Protein AF-A0A955FI62-F1 (afdb_monomer_lite)

Foldseek 3Di:
DVVVVVVVLQVLLVCLQVVLVVLLCVLLVVLLVQLVVCLVVLNPSDDQPLSNVLSVVSNVLSNCLNVVSVCQQQVVCCVVLCVLQVVLVVQLVVLVVLLVVLCCCLPVNDPDDPSSVSSVSNSVSSVSNVVSVVSSVVSNVVCCVVVVRGTDSPCVVVSVVVSVVSVVVSVVSVVVSVVVVVD

Structure (mmCIF, N/CA/C/O backbone):
data_AF-A0A955FI62-F1
#
_entry.id   AF-A0A955FI62-F1
#
loop_
_atom_site.group_PDB
_atom_site.id
_atom_site.type_symbol
_atom_site.label_atom_id
_atom_site.label_alt_id
_atom_site.label_comp_id
_atom_site.label_asym_id
_atom_site.label_entity_id
_atom_site.label_seq_id
_atom_site.pdbx_PDB_ins_code
_atom_site.Cartn_x
_atom_site.Cartn_y
_atom_site.Cartn_z
_atom_site.occupancy
_atom_site.B_iso_or_equiv
_atom_site.auth_seq_id
_atom_site.auth_comp_id
_atom_site.auth_asym_id
_atom_site.auth_atom_id
_atom_site.pdbx_PDB_model_num
ATOM 1 N N . MET A 1 1 ? -17.993 -12.568 31.303 1.00 49.47 1 MET A N 1
ATOM 2 C CA . MET A 1 1 ? -18.076 -13.446 30.111 1.00 49.47 1 MET A CA 1
ATOM 3 C C . MET A 1 1 ? -18.486 -12.711 28.826 1.00 49.47 1 MET A C 1
ATOM 5 O O . MET A 1 1 ? -18.073 -13.156 27.770 1.00 49.47 1 MET A O 1
ATOM 9 N N . ALA A 1 2 ? -19.207 -11.578 28.867 1.00 54.00 2 ALA A N 1
ATOM 10 C CA . ALA A 1 2 ? -19.513 -10.790 27.656 1.00 54.00 2 ALA A CA 1
ATOM 11 C C . ALA A 1 2 ? -18.313 -9.983 27.102 1.00 54.00 2 ALA A C 1
ATOM 13 O O . ALA A 1 2 ? -18.147 -9.873 25.892 1.00 54.00 2 ALA A O 1
ATOM 14 N N . GLN A 1 3 ? -17.435 -9.474 27.976 1.00 52.53 3 GLN A N 1
ATOM 15 C CA . GLN A 1 3 ? -16.258 -8.690 27.570 1.00 52.53 3 GLN A CA 1
ATOM 16 C C . GLN A 1 3 ? -15.265 -9.484 26.708 1.00 52.53 3 GLN A C 1
ATOM 18 O O . GLN A 1 3 ? -14.762 -8.956 25.725 1.00 52.53 3 GLN A O 1
ATOM 23 N N . THR A 1 4 ? -15.022 -10.762 27.015 1.00 56.66 4 THR A N 1
ATOM 24 C CA . THR A 1 4 ? -14.096 -11.611 26.245 1.00 56.66 4 THR A CA 1
ATOM 25 C C . THR A 1 4 ? -14.557 -11.808 24.801 1.00 56.66 4 THR A C 1
ATOM 27 O O . THR A 1 4 ? -13.736 -11.740 23.894 1.00 56.66 4 THR A O 1
ATOM 30 N N . GLY A 1 5 ? -15.866 -11.960 24.563 1.00 62.88 5 GLY A N 1
ATOM 31 C CA . GLY A 1 5 ? -16.425 -12.076 23.211 1.00 62.88 5 GLY A CA 1
ATOM 32 C C . GLY A 1 5 ? -16.196 -10.825 22.360 1.00 62.88 5 GLY A C 1
ATOM 33 O O . GLY A 1 5 ? -15.774 -10.938 21.213 1.00 62.88 5 GLY A O 1
ATOM 34 N N . ALA A 1 6 ? -16.382 -9.634 22.937 1.00 63.94 6 ALA A N 1
ATOM 35 C CA . ALA A 1 6 ? -16.165 -8.368 22.236 1.00 63.94 6 ALA A CA 1
ATOM 36 C C . ALA A 1 6 ? -14.694 -8.167 21.817 1.00 63.94 6 ALA A C 1
ATOM 38 O O . ALA A 1 6 ? -14.427 -7.740 20.694 1.00 63.94 6 ALA A O 1
ATOM 39 N N . TYR A 1 7 ? -13.730 -8.546 22.668 1.00 74.38 7 TYR A N 1
ATOM 40 C CA . TYR A 1 7 ? -12.304 -8.465 22.323 1.00 74.38 7 TYR A CA 1
ATOM 41 C C . TYR A 1 7 ? -11.918 -9.395 21.165 1.00 74.38 7 TYR A C 1
ATOM 43 O O . TYR A 1 7 ? -11.114 -9.008 20.318 1.00 74.38 7 TYR A O 1
ATOM 51 N N . HIS A 1 8 ? -12.506 -10.594 21.084 1.00 81.94 8 HIS A N 1
ATOM 52 C CA . HIS A 1 8 ? -12.245 -11.521 19.977 1.00 81.94 8 HIS A CA 1
ATOM 53 C C . HIS A 1 8 ? -12.764 -10.992 18.635 1.00 81.94 8 HIS A C 1
ATOM 55 O O . HIS A 1 8 ? -12.072 -11.104 17.626 1.00 81.94 8 HIS A O 1
ATOM 61 N N . VAL A 1 9 ? -13.952 -10.383 18.627 1.00 90.38 9 VAL A N 1
ATOM 62 C CA . VAL A 1 9 ? -14.581 -9.820 17.420 1.00 90.38 9 VAL A CA 1
ATOM 63 C C . VAL A 1 9 ? -13.762 -8.642 16.881 1.00 90.38 9 VAL A C 1
ATOM 65 O O . VAL A 1 9 ? -13.434 -8.600 15.695 1.00 90.38 9 VAL A O 1
ATOM 68 N N . VAL A 1 10 ? -13.352 -7.724 17.760 1.00 90.75 10 VAL A N 1
ATOM 69 C CA . VAL A 1 10 ? -12.500 -6.582 17.392 1.00 90.75 10 VAL A CA 1
ATOM 70 C C . VAL A 1 10 ? -11.109 -7.046 16.942 1.00 90.75 10 VAL A C 1
ATOM 72 O O . VAL A 1 10 ? -10.587 -6.562 15.939 1.00 90.75 10 VAL A O 1
ATOM 75 N N . GLY A 1 11 ? -10.513 -8.024 17.632 1.00 92.25 11 GLY A N 1
ATOM 76 C CA . GLY A 1 11 ? -9.230 -8.610 17.233 1.00 92.25 11 GLY A CA 1
ATOM 77 C C . GLY A 1 11 ? -9.278 -9.280 15.855 1.00 92.25 11 GLY A C 1
ATOM 78 O O . GLY A 1 11 ? -8.339 -9.146 15.065 1.00 92.25 11 GLY A O 1
ATOM 79 N N . TRP A 1 12 ? -10.388 -9.952 15.528 1.00 94.50 12 TRP A N 1
ATOM 80 C CA . TRP A 1 12 ? -10.591 -10.536 14.202 1.00 94.50 12 TRP A CA 1
ATOM 81 C C . TRP A 1 12 ? -10.679 -9.463 13.119 1.00 94.50 12 TRP A C 1
ATOM 83 O O . TRP A 1 12 ? -9.987 -9.564 12.109 1.00 94.50 12 TRP A O 1
ATOM 93 N N . LEU A 1 13 ? -11.436 -8.390 13.356 1.00 94.56 13 LEU A N 1
ATOM 94 C CA . LEU A 1 13 ? -11.503 -7.260 12.431 1.00 94.56 13 LEU A CA 1
ATOM 95 C C . LEU A 1 13 ? -10.118 -6.654 12.161 1.00 94.56 13 LEU A C 1
ATOM 97 O O . LEU A 1 13 ? -9.746 -6.459 11.005 1.00 94.56 13 LEU A O 1
ATOM 101 N N . TYR A 1 14 ? -9.321 -6.419 13.208 1.00 93.88 14 TYR A N 1
ATOM 102 C CA . TYR A 1 14 ? -7.951 -5.936 13.032 1.00 93.88 14 TYR A CA 1
ATOM 103 C C . TYR A 1 14 ? -7.087 -6.913 12.243 1.00 93.88 14 TYR A C 1
ATOM 105 O O . TYR A 1 14 ? -6.296 -6.479 11.413 1.00 93.88 14 TYR A O 1
ATOM 113 N N . THR A 1 15 ? -7.259 -8.220 12.435 1.00 94.12 15 THR A N 1
ATOM 114 C CA . THR A 1 15 ? -6.553 -9.231 11.635 1.00 94.12 15 THR A CA 1
ATOM 115 C C . THR A 1 15 ? -6.922 -9.114 10.156 1.00 94.12 15 THR A C 1
ATOM 117 O O . THR A 1 15 ? -6.035 -9.093 9.303 1.00 94.12 15 THR A O 1
ATOM 120 N N . LEU A 1 16 ? -8.214 -8.958 9.850 1.00 94.56 16 LEU A N 1
ATOM 121 C CA . LEU A 1 16 ? -8.711 -8.784 8.483 1.00 94.56 16 LEU A CA 1
ATOM 122 C C . LEU A 1 16 ? -8.220 -7.489 7.822 1.00 94.56 16 LEU A C 1
ATOM 124 O O . LEU A 1 16 ? -8.157 -7.443 6.600 1.00 94.56 16 LEU A O 1
ATOM 128 N N . ILE A 1 17 ? -7.855 -6.459 8.588 1.00 94.62 17 ILE A N 1
ATOM 129 C CA . ILE A 1 17 ? -7.278 -5.209 8.064 1.00 94.62 17 ILE A CA 1
ATOM 130 C C . ILE A 1 17 ? -5.751 -5.316 7.934 1.00 94.62 17 ILE A C 1
ATOM 132 O O . ILE A 1 17 ? -5.183 -4.995 6.892 1.00 94.62 17 ILE A O 1
ATOM 136 N N . LEU A 1 18 ? -5.071 -5.774 8.987 1.00 93.69 18 LEU A N 1
ATOM 137 C CA . LEU A 1 18 ? -3.610 -5.752 9.089 1.00 93.69 18 LEU A CA 1
ATOM 138 C C . LEU A 1 18 ? -2.933 -6.821 8.234 1.00 93.69 18 LEU A C 1
ATOM 140 O O . LEU A 1 18 ? -1.828 -6.590 7.750 1.00 93.69 18 LEU A O 1
ATOM 144 N N . LEU A 1 19 ? -3.568 -7.975 8.018 1.00 93.94 19 LEU A N 1
ATOM 145 C CA . LEU A 1 19 ? -2.977 -9.037 7.206 1.00 93.94 19 LEU A CA 1
ATOM 146 C C . LEU A 1 19 ? -2.834 -8.632 5.720 1.00 93.94 19 LEU A C 1
ATOM 148 O O . LEU A 1 19 ? -1.730 -8.769 5.188 1.00 93.94 19 LEU A O 1
ATOM 152 N N . PRO A 1 20 ? -3.855 -8.054 5.053 1.00 92.50 20 PRO A N 1
ATOM 153 C CA . PRO A 1 20 ? -3.670 -7.440 3.738 1.00 92.50 20 PRO A CA 1
ATOM 154 C C . PRO A 1 20 ? -2.618 -6.327 3.725 1.00 92.50 20 PRO A C 1
ATOM 156 O O . PRO A 1 20 ? -1.836 -6.262 2.782 1.00 92.50 20 PRO A O 1
ATOM 159 N N . ILE A 1 21 ? -2.550 -5.484 4.765 1.00 92.62 21 ILE A N 1
ATOM 160 C CA . ILE A 1 21 ? -1.524 -4.431 4.867 1.00 92.62 21 ILE A CA 1
ATOM 161 C C . ILE A 1 21 ? -0.125 -5.048 4.922 1.00 92.62 21 ILE A C 1
ATOM 163 O O . ILE A 1 21 ? 0.772 -4.585 4.227 1.00 92.62 21 ILE A O 1
ATOM 167 N N . ALA A 1 22 ? 0.077 -6.115 5.694 1.00 91.44 22 ALA A N 1
ATOM 168 C CA . ALA A 1 22 ? 1.359 -6.809 5.753 1.00 91.44 22 ALA A CA 1
ATOM 169 C C . ALA A 1 22 ? 1.743 -7.406 4.387 1.00 91.44 22 ALA A C 1
ATOM 171 O O . ALA A 1 22 ? 2.882 -7.248 3.942 1.00 91.44 22 ALA A O 1
ATOM 172 N N . GLY A 1 23 ? 0.785 -8.029 3.690 1.00 89.50 23 GLY A N 1
ATOM 173 C CA . GLY A 1 23 ? 0.979 -8.516 2.321 1.00 89.50 23 GLY A CA 1
ATOM 174 C C . GLY A 1 23 ? 1.319 -7.389 1.341 1.00 89.50 23 GLY A C 1
ATOM 175 O O . GLY A 1 23 ? 2.235 -7.527 0.530 1.00 89.50 23 GLY A O 1
ATOM 176 N N . TRP A 1 24 ? 0.643 -6.245 1.471 1.00 90.81 24 TRP A N 1
ATOM 177 C CA . TRP A 1 24 ? 0.932 -5.040 0.705 1.00 90.81 24 TRP A CA 1
ATOM 178 C C . TRP A 1 24 ? 2.351 -4.532 0.957 1.00 90.81 24 TRP A C 1
ATOM 180 O O . TRP A 1 24 ? 3.079 -4.315 -0.003 1.00 90.81 24 TRP A O 1
ATOM 190 N N . VAL A 1 25 ? 2.778 -4.395 2.219 1.00 89.94 25 VAL A N 1
ATOM 191 C CA . VAL A 1 25 ? 4.131 -3.929 2.571 1.00 89.94 25 VAL A CA 1
ATOM 192 C C . VAL A 1 25 ? 5.194 -4.835 1.955 1.00 89.94 25 VAL A C 1
ATOM 194 O O . VAL A 1 25 ? 6.173 -4.337 1.401 1.00 89.94 25 VAL A O 1
ATOM 197 N N . ALA A 1 26 ? 5.002 -6.156 2.006 1.00 88.19 26 ALA A N 1
ATOM 198 C CA . ALA A 1 26 ? 5.942 -7.106 1.420 1.00 88.19 26 ALA A CA 1
ATOM 199 C C . ALA A 1 26 ? 6.038 -6.957 -0.110 1.00 88.19 26 ALA A C 1
ATOM 201 O O . ALA A 1 26 ? 7.138 -6.826 -0.652 1.00 88.19 26 ALA A O 1
ATOM 202 N N . ALA A 1 27 ? 4.898 -6.933 -0.807 1.00 87.19 27 ALA A N 1
ATOM 203 C CA . ALA A 1 27 ? 4.862 -6.822 -2.265 1.00 87.19 27 ALA A CA 1
ATOM 204 C C . ALA A 1 27 ? 5.329 -5.438 -2.756 1.00 87.19 27 ALA A C 1
ATOM 206 O O . ALA A 1 27 ? 6.159 -5.347 -3.659 1.00 87.19 27 ALA A O 1
ATOM 207 N N . PHE A 1 28 ? 4.883 -4.361 -2.109 1.00 89.69 28 PHE A N 1
ATOM 208 C CA . PHE A 1 28 ? 5.284 -2.993 -2.433 1.00 89.69 28 PHE A CA 1
ATOM 209 C C . PHE A 1 28 ? 6.763 -2.737 -2.114 1.00 89.69 28 PHE A C 1
ATOM 211 O O . PHE A 1 28 ? 7.451 -2.038 -2.858 1.00 89.69 28 PHE A O 1
ATOM 218 N N . GLY A 1 29 ? 7.285 -3.318 -1.029 1.00 89.31 29 GLY A N 1
ATOM 219 C CA . GLY A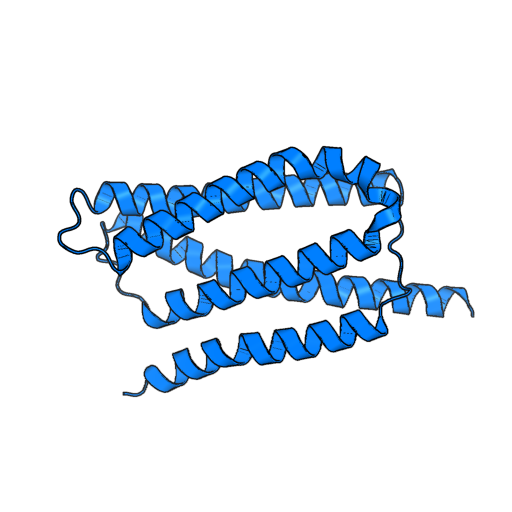 1 29 ? 8.709 -3.265 -0.698 1.00 89.31 29 GLY A CA 1
ATOM 220 C C . GLY A 1 29 ? 9.569 -3.933 -1.771 1.00 89.31 29 GLY A C 1
ATOM 221 O O . GLY A 1 29 ? 10.589 -3.378 -2.182 1.00 89.31 29 GLY A O 1
ATOM 222 N N . TYR A 1 30 ? 9.119 -5.078 -2.288 1.00 86.69 30 TYR A N 1
ATOM 223 C CA . TYR A 1 30 ? 9.768 -5.752 -3.411 1.00 86.69 30 TYR A CA 1
ATOM 224 C C . TYR A 1 30 ? 9.729 -4.915 -4.702 1.00 86.69 30 TYR A C 1
ATOM 226 O O . TYR A 1 30 ? 10.766 -4.740 -5.343 1.00 86.69 30 TYR A O 1
ATOM 234 N N . GLU A 1 31 ? 8.578 -4.328 -5.051 1.00 87.44 31 GLU A N 1
ATOM 235 C CA . GLU A 1 31 ? 8.454 -3.399 -6.189 1.00 87.44 31 GLU A CA 1
ATOM 236 C C . GLU A 1 31 ? 9.387 -2.196 -6.058 1.00 87.44 31 GLU A C 1
ATOM 238 O O . GLU A 1 31 ? 10.079 -1.830 -7.008 1.00 87.44 31 GLU A O 1
ATOM 243 N N . THR A 1 32 ? 9.441 -1.609 -4.862 1.00 90.44 32 THR A N 1
ATOM 244 C CA . THR A 1 32 ? 10.294 -0.456 -4.562 1.00 90.44 32 THR A CA 1
ATOM 245 C C . THR A 1 32 ? 11.766 -0.806 -4.745 1.00 90.44 32 THR A C 1
ATOM 247 O O . THR A 1 32 ? 12.504 -0.042 -5.363 1.00 90.44 32 THR A O 1
ATOM 250 N N . TRP A 1 33 ? 12.195 -1.979 -4.272 1.00 88.44 33 TRP A N 1
ATOM 251 C CA . TRP A 1 33 ? 13.564 -2.455 -4.465 1.00 88.44 33 TRP A CA 1
ATOM 252 C C . TRP A 1 33 ? 13.924 -2.608 -5.950 1.00 88.44 33 TRP A C 1
ATOM 254 O O . TRP A 1 33 ? 14.989 -2.157 -6.372 1.00 88.44 33 TRP A O 1
ATOM 264 N N . ILE A 1 34 ? 13.024 -3.166 -6.766 1.00 87.38 34 ILE A N 1
ATOM 265 C CA . ILE A 1 34 ? 13.234 -3.277 -8.218 1.00 87.38 34 ILE A CA 1
ATOM 266 C C . ILE A 1 34 ? 13.272 -1.897 -8.882 1.00 87.38 34 ILE A C 1
ATOM 268 O O . ILE A 1 34 ? 14.122 -1.651 -9.738 1.00 87.38 34 ILE A O 1
ATOM 272 N N . ALA A 1 35 ? 12.366 -0.991 -8.506 1.00 89.06 35 ALA A N 1
ATOM 273 C CA . ALA A 1 35 ? 12.314 0.359 -9.059 1.00 89.06 35 ALA A CA 1
ATOM 274 C C . ALA A 1 35 ? 13.616 1.130 -8.788 1.00 89.06 35 ALA A C 1
ATOM 276 O O . ALA A 1 35 ? 14.155 1.761 -9.697 1.00 89.06 35 ALA A O 1
ATOM 277 N N . LEU A 1 36 ? 14.155 1.019 -7.570 1.00 90.12 36 LEU A N 1
ATOM 278 C CA . LEU A 1 36 ? 15.448 1.598 -7.204 1.00 90.12 36 LEU A CA 1
ATOM 279 C C . LEU A 1 36 ? 16.600 0.961 -7.996 1.00 90.12 36 LEU A C 1
ATOM 281 O O . LEU A 1 36 ? 17.399 1.684 -8.581 1.00 90.12 36 LEU A O 1
ATOM 285 N N . GLY A 1 37 ? 16.637 -0.369 -8.126 1.00 87.62 37 GLY A N 1
ATOM 286 C CA . GLY A 1 37 ? 17.660 -1.048 -8.934 1.00 87.62 37 GLY A CA 1
ATOM 287 C C . GLY A 1 37 ? 17.639 -0.647 -10.419 1.00 87.62 37 GLY A C 1
ATOM 288 O O . GLY A 1 37 ? 18.689 -0.465 -11.037 1.00 87.62 37 GLY A O 1
ATOM 289 N N . ARG A 1 38 ? 16.451 -0.441 -11.007 1.00 86.25 38 ARG A N 1
ATOM 290 C CA . ARG A 1 38 ? 16.306 0.085 -12.382 1.00 86.25 38 ARG A CA 1
ATOM 291 C C . ARG A 1 38 ? 16.749 1.544 -12.496 1.00 86.25 38 ARG A C 1
ATOM 293 O O . ARG A 1 38 ? 17.320 1.915 -13.517 1.00 86.25 38 ARG A O 1
ATOM 300 N N . SER A 1 39 ? 16.519 2.349 -11.458 1.00 87.25 39 SER A N 1
ATOM 301 C CA . SER A 1 39 ? 17.020 3.724 -11.375 1.00 87.25 39 SER A CA 1
ATOM 302 C C . SER A 1 39 ? 18.550 3.764 -11.305 1.00 87.25 39 SER A C 1
ATOM 304 O O . SER A 1 39 ? 19.153 4.582 -11.981 1.00 87.25 39 SER A O 1
ATOM 306 N N . GLU A 1 40 ? 19.214 2.852 -10.600 1.00 86.06 40 GLU A N 1
ATOM 307 C CA . GLU A 1 40 ? 20.687 2.828 -10.547 1.00 86.06 40 GLU A CA 1
ATOM 308 C C . GLU A 1 40 ? 21.344 2.369 -11.860 1.00 86.06 40 GLU A C 1
ATOM 310 O O . GLU A 1 40 ? 22.442 2.804 -12.197 1.00 86.06 40 GLU A O 1
ATOM 315 N N . THR A 1 41 ? 20.671 1.498 -12.612 1.00 81.81 41 THR A N 1
ATOM 316 C CA . THR A 1 41 ? 21.226 0.834 -13.809 1.00 81.81 41 THR A CA 1
ATOM 317 C C . THR A 1 41 ? 20.735 1.412 -15.135 1.00 81.81 41 THR A C 1
ATOM 319 O O . THR A 1 41 ? 21.136 0.936 -16.195 1.00 81.81 41 THR A O 1
ATOM 322 N N . GLY A 1 42 ? 19.836 2.396 -15.109 1.00 75.12 42 GLY A N 1
ATOM 323 C CA . GLY A 1 42 ? 19.240 2.961 -16.321 1.00 75.12 42 GLY A CA 1
ATOM 324 C C . GLY A 1 42 ? 18.331 2.005 -17.086 1.00 75.12 42 GLY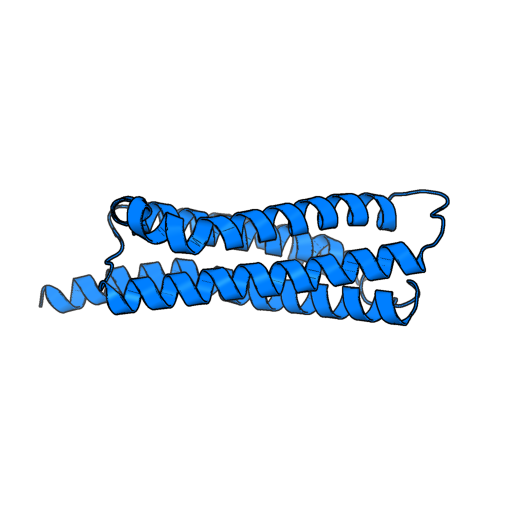 A C 1
ATOM 325 O O . GLY A 1 42 ? 18.175 2.145 -18.297 1.00 75.12 42 GLY A O 1
ATOM 326 N N . GLY A 1 43 ? 17.717 1.051 -16.383 1.00 70.25 43 GLY A N 1
ATOM 327 C CA . GLY A 1 43 ? 16.756 0.104 -16.950 1.00 70.25 43 GLY A CA 1
ATOM 328 C C . GLY A 1 43 ? 17.298 -1.294 -17.239 1.00 70.25 43 GLY A C 1
ATOM 329 O O . GLY A 1 43 ? 16.498 -2.186 -17.500 1.00 70.25 43 GLY A O 1
ATOM 330 N N . ASP A 1 44 ? 18.608 -1.534 -17.123 1.00 69.56 44 ASP A N 1
ATOM 331 C CA . ASP A 1 44 ? 19.198 -2.861 -17.391 1.00 69.56 44 ASP A CA 1
ATOM 332 C C . ASP A 1 44 ? 19.090 -3.841 -16.199 1.00 69.56 44 ASP A C 1
ATOM 334 O O . ASP A 1 44 ? 19.620 -4.954 -16.207 1.00 69.56 44 ASP A O 1
ATOM 338 N N . PHE A 1 45 ? 18.362 -3.461 -15.144 1.00 62.75 45 PHE A N 1
ATOM 339 C CA . PHE A 1 45 ? 18.074 -4.338 -14.011 1.00 62.75 45 PHE A CA 1
ATOM 340 C C . PHE A 1 45 ? 17.027 -5.401 -14.383 1.00 62.75 45 PHE A C 1
ATOM 342 O O . PHE A 1 45 ? 15.827 -5.252 -14.138 1.00 62.75 45 PHE A O 1
ATOM 349 N N . LYS A 1 46 ? 17.494 -6.507 -14.969 1.00 61.16 46 LYS A N 1
ATOM 350 C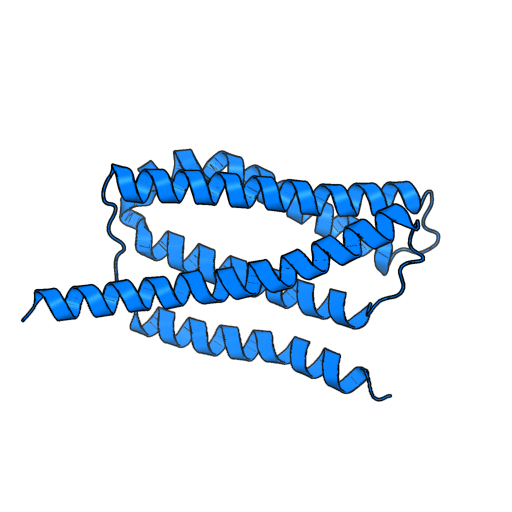 CA . LYS A 1 46 ? 16.668 -7.658 -15.363 1.00 61.16 46 LYS A CA 1
ATOM 351 C C . LYS A 1 46 ? 16.487 -8.640 -14.205 1.00 61.16 46 LYS A C 1
ATOM 353 O O . LYS A 1 46 ? 17.183 -9.649 -14.101 1.00 61.16 46 LYS A O 1
ATOM 358 N N . LYS A 1 47 ? 15.518 -8.366 -13.330 1.00 56.69 47 LYS A N 1
ATOM 359 C CA . LYS A 1 47 ? 14.961 -9.365 -12.403 1.00 56.69 47 LYS A CA 1
ATOM 360 C C . LYS A 1 47 ? 13.435 -9.367 -12.484 1.00 56.69 47 LYS A C 1
ATOM 362 O O . LYS A 1 47 ? 12.789 -8.484 -11.939 1.00 56.69 47 LYS A O 1
ATOM 367 N N . GLY A 1 48 ? 12.890 -10.408 -13.122 1.00 56.59 48 GLY A N 1
ATOM 368 C CA . GLY A 1 48 ? 11.493 -10.833 -12.985 1.00 56.59 48 GLY A CA 1
ATOM 369 C C . GLY A 1 48 ? 10.431 -9.844 -13.470 1.00 56.59 48 GLY A C 1
ATOM 370 O O . GLY A 1 48 ? 9.510 -9.566 -12.711 1.00 56.59 48 GLY A O 1
ATOM 371 N N . ASP A 1 49 ? 10.504 -9.357 -14.715 1.00 58.44 49 ASP A N 1
ATOM 372 C CA . ASP A 1 49 ? 9.511 -8.416 -15.274 1.00 58.44 49 ASP A CA 1
ATOM 373 C C . ASP A 1 49 ? 8.064 -8.918 -15.125 1.00 58.44 49 ASP A C 1
ATOM 375 O O . ASP A 1 49 ? 7.217 -8.196 -14.604 1.00 58.44 49 ASP A O 1
ATOM 379 N N . ALA A 1 50 ? 7.798 -10.194 -15.436 1.00 54.53 50 ALA A N 1
ATOM 380 C CA . ALA A 1 50 ? 6.484 -10.822 -15.234 1.00 54.53 50 ALA A CA 1
ATOM 381 C C . ALA A 1 50 ? 5.999 -10.773 -13.769 1.00 54.53 50 ALA A C 1
ATOM 383 O O . ALA A 1 50 ? 4.801 -10.683 -13.502 1.00 54.53 50 ALA A O 1
ATOM 384 N N . TYR A 1 51 ? 6.929 -10.787 -12.812 1.00 56.16 51 TYR A N 1
ATOM 385 C CA . TYR A 1 51 ? 6.636 -10.747 -11.383 1.00 56.16 51 TYR A CA 1
ATOM 386 C C . TYR A 1 51 ? 6.255 -9.335 -10.906 1.00 56.16 51 TYR A C 1
ATOM 388 O O . TYR A 1 51 ? 5.455 -9.205 -9.985 1.00 56.16 51 TYR A O 1
ATOM 396 N N . VAL A 1 52 ? 6.766 -8.286 -11.566 1.00 62.12 52 VAL A N 1
ATOM 397 C CA . VAL A 1 52 ? 6.414 -6.877 -11.296 1.00 62.12 52 VAL A CA 1
ATOM 398 C C . VAL A 1 52 ? 5.002 -6.550 -11.788 1.00 62.12 52 VAL A C 1
ATOM 400 O O . VAL A 1 52 ? 4.271 -5.811 -11.135 1.00 62.12 52 VAL A O 1
ATOM 403 N N . HIS A 1 53 ? 4.589 -7.117 -12.926 1.00 67.19 53 HIS A N 1
ATOM 404 C CA . HIS A 1 53 ? 3.210 -6.987 -13.408 1.00 67.19 53 HIS A CA 1
ATOM 405 C C . HIS A 1 53 ? 2.216 -7.654 -12.442 1.00 67.19 53 HIS A C 1
ATOM 407 O O . HIS A 1 53 ? 1.187 -7.074 -12.109 1.00 67.19 53 HIS A O 1
ATOM 413 N N . ALA A 1 54 ? 2.546 -8.847 -11.936 1.00 61.50 54 ALA A N 1
ATOM 414 C CA . ALA A 1 54 ? 1.692 -9.562 -10.991 1.00 61.50 54 ALA A CA 1
ATOM 415 C C . ALA A 1 54 ? 1.647 -8.904 -9.603 1.00 61.50 54 ALA A C 1
ATOM 417 O O . ALA A 1 54 ? 0.585 -8.863 -8.983 1.00 61.50 54 ALA A O 1
ATOM 418 N N . SER A 1 55 ? 2.770 -8.369 -9.112 1.00 72.75 55 SER A N 1
ATOM 419 C CA . SER A 1 55 ? 2.810 -7.690 -7.814 1.00 72.75 55 SER A CA 1
ATOM 420 C C . SER A 1 55 ? 1.964 -6.415 -7.797 1.00 72.75 55 SER A C 1
ATOM 422 O O . SER A 1 55 ? 1.352 -6.122 -6.769 1.00 72.75 55 SER A O 1
ATOM 424 N N . TRP A 1 56 ? 1.853 -5.715 -8.933 1.00 75.06 56 TRP A N 1
ATOM 425 C CA . TRP A 1 56 ? 1.088 -4.471 -9.038 1.00 75.06 56 TRP A CA 1
ATOM 426 C C . TRP A 1 56 ? -0.399 -4.671 -8.728 1.00 75.06 56 TRP A C 1
ATOM 428 O O . TRP A 1 56 ? -0.985 -3.950 -7.918 1.00 75.06 56 TRP A O 1
ATOM 438 N N . GLU A 1 57 ? -1.006 -5.687 -9.343 1.00 77.06 57 GLU A N 1
ATOM 439 C CA . GLU A 1 57 ? -2.421 -6.014 -9.137 1.00 77.06 57 GLU A CA 1
ATOM 440 C C . GLU A 1 57 ? -2.687 -6.439 -7.688 1.00 77.06 57 GLU A C 1
ATOM 442 O O . GLU A 1 57 ? -3.694 -6.062 -7.084 1.00 77.06 57 GLU A O 1
ATOM 447 N N . ILE A 1 58 ? -1.742 -7.169 -7.089 1.00 82.50 58 ILE A N 1
ATOM 448 C CA . ILE A 1 58 ? -1.824 -7.613 -5.694 1.00 82.50 58 ILE A CA 1
ATOM 449 C C . ILE A 1 58 ? -1.719 -6.417 -4.744 1.00 82.50 58 ILE A C 1
ATOM 451 O O . ILE A 1 58 ? -2.523 -6.301 -3.818 1.00 82.50 58 ILE A O 1
ATOM 455 N N . THR A 1 59 ? -0.757 -5.513 -4.957 1.00 86.75 59 THR A N 1
ATOM 456 C CA . THR A 1 59 ? -0.569 -4.353 -4.077 1.00 86.75 59 THR A CA 1
ATOM 457 C C . THR A 1 59 ? -1.786 -3.432 -4.120 1.00 86.75 59 THR A C 1
ATOM 459 O O . THR A 1 59 ? -2.312 -3.068 -3.069 1.00 86.75 59 THR A O 1
ATOM 462 N N . HIS A 1 60 ? -2.311 -3.102 -5.301 1.00 82.94 60 HIS A N 1
ATOM 463 C CA . HIS A 1 60 ? -3.513 -2.272 -5.383 1.00 82.94 60 HIS A CA 1
ATOM 464 C C . HIS A 1 60 ? -4.707 -2.944 -4.685 1.00 82.94 60 HIS A C 1
ATOM 466 O O . HIS A 1 60 ? -5.369 -2.322 -3.851 1.00 82.94 60 HIS A O 1
ATOM 472 N N . THR A 1 61 ? -4.952 -4.223 -4.977 1.00 89.94 61 THR A N 1
ATOM 473 C CA . THR A 1 61 ? -6.112 -4.961 -4.457 1.00 89.94 61 THR A CA 1
ATOM 474 C C . THR A 1 61 ? -6.091 -5.070 -2.931 1.00 89.94 61 THR A C 1
ATOM 476 O O . THR A 1 61 ? -7.082 -4.746 -2.274 1.00 89.94 61 THR A O 1
ATOM 479 N N . LEU A 1 62 ? -4.955 -5.470 -2.346 1.00 91.50 62 LEU A N 1
ATOM 480 C CA . LEU A 1 62 ? -4.816 -5.598 -0.891 1.00 91.50 62 LEU A CA 1
ATOM 481 C C . LEU A 1 62 ? -4.981 -4.253 -0.178 1.00 91.50 62 LEU A C 1
ATOM 483 O O . LEU A 1 62 ? -5.615 -4.191 0.877 1.00 91.50 62 LEU A O 1
ATOM 487 N N . LEU A 1 63 ? -4.437 -3.179 -0.758 1.00 91.19 63 LEU A N 1
ATOM 488 C CA . LEU A 1 63 ? -4.510 -1.852 -0.163 1.00 91.19 63 LEU A CA 1
ATOM 489 C C . LEU A 1 63 ? -5.931 -1.286 -0.195 1.00 91.19 63 LEU A C 1
ATOM 491 O O . LEU A 1 63 ? -6.410 -0.805 0.831 1.00 91.19 63 LEU A O 1
ATOM 495 N N . VAL A 1 64 ? -6.617 -1.370 -1.340 1.00 91.75 64 VAL A N 1
ATOM 496 C CA . VAL A 1 64 ? -8.009 -0.911 -1.468 1.00 91.75 64 VAL A CA 1
ATOM 497 C C . VAL A 1 64 ? -8.914 -1.681 -0.520 1.00 91.75 64 VAL A C 1
ATOM 499 O O . VAL A 1 64 ? -9.729 -1.066 0.170 1.00 91.75 64 VAL A O 1
ATOM 502 N N . TYR A 1 65 ? -8.742 -3.001 -0.432 1.00 94.31 65 TYR A N 1
ATOM 503 C CA . TYR A 1 65 ? -9.494 -3.826 0.505 1.00 94.31 65 TYR A CA 1
ATOM 504 C C . TYR A 1 65 ? -9.287 -3.357 1.955 1.00 94.31 65 TYR A C 1
ATOM 506 O O . TYR A 1 65 ? -10.256 -3.010 2.633 1.00 94.31 65 TYR A O 1
ATOM 514 N N . ALA A 1 66 ? -8.034 -3.278 2.417 1.00 94.12 66 ALA A N 1
ATOM 515 C CA . ALA A 1 66 ? -7.726 -2.893 3.794 1.00 94.12 66 ALA A CA 1
ATOM 516 C C . ALA A 1 66 ? -8.248 -1.496 4.138 1.00 94.12 66 ALA A C 1
ATOM 518 O O . ALA A 1 66 ? -8.857 -1.300 5.190 1.00 94.12 66 ALA A O 1
ATOM 519 N N . PHE A 1 67 ? -8.030 -0.534 3.239 1.00 93.31 67 PHE A N 1
ATOM 520 C CA . PHE A 1 67 ? -8.447 0.847 3.436 1.00 93.31 67 PHE A CA 1
ATOM 521 C C . PHE A 1 67 ? -9.972 0.984 3.466 1.00 93.31 67 PHE A C 1
ATOM 523 O O . PHE A 1 67 ? -10.506 1.682 4.322 1.00 93.31 67 PHE A O 1
ATOM 530 N N . THR A 1 68 ? -10.686 0.268 2.596 1.00 93.38 68 THR A N 1
ATOM 531 C CA . THR A 1 68 ? -12.157 0.281 2.568 1.00 93.38 68 THR A CA 1
ATOM 532 C C . THR A 1 68 ? -12.740 -0.291 3.855 1.00 93.38 68 THR A C 1
ATOM 534 O O . THR A 1 68 ? -13.601 0.331 4.476 1.00 93.38 68 THR A O 1
ATOM 537 N N . VAL A 1 69 ? -12.243 -1.451 4.295 1.00 95.62 69 VAL A N 1
ATOM 538 C CA . VAL A 1 69 ? -12.686 -2.073 5.550 1.00 95.62 69 VAL A CA 1
ATOM 539 C C . VAL A 1 69 ? -12.380 -1.161 6.734 1.00 95.62 69 VAL A C 1
ATOM 541 O O . VAL A 1 69 ? -13.240 -0.985 7.594 1.00 95.62 69 VAL A O 1
ATOM 544 N N . PHE A 1 70 ? -11.200 -0.537 6.760 1.00 95.12 70 PHE A N 1
ATOM 545 C CA . PHE A 1 70 ? -10.840 0.441 7.781 1.00 95.12 70 PHE A CA 1
ATOM 546 C C . PHE A 1 70 ? -11.819 1.626 7.808 1.00 95.12 70 PHE A C 1
ATOM 548 O O . PHE A 1 70 ? -12.390 1.910 8.858 1.00 95.12 70 PHE A O 1
ATOM 555 N N . LEU A 1 71 ? -12.069 2.282 6.670 1.00 93.06 71 LEU A N 1
ATOM 556 C CA . LEU A 1 71 ? -12.958 3.446 6.612 1.00 93.06 71 LEU A CA 1
ATOM 557 C C . LEU A 1 71 ? -14.384 3.119 7.059 1.00 93.06 71 LEU A C 1
ATOM 559 O O . LEU A 1 71 ? -14.968 3.882 7.822 1.00 93.06 71 LEU A O 1
ATOM 563 N N . ILE A 1 72 ? -14.933 1.985 6.616 1.00 93.44 72 ILE A N 1
ATOM 564 C CA . ILE A 1 72 ? -16.285 1.557 7.001 1.00 93.44 72 ILE A CA 1
ATOM 565 C C . ILE A 1 72 ? -16.336 1.227 8.495 1.00 93.44 72 ILE A C 1
ATOM 567 O O . ILE A 1 72 ? -17.267 1.631 9.185 1.00 93.44 72 ILE A O 1
ATOM 571 N N . SER A 1 73 ? -15.318 0.538 9.014 1.00 95.06 73 SER A N 1
ATOM 572 C CA . SER A 1 73 ? -15.258 0.172 10.433 1.00 95.06 73 SER A CA 1
ATOM 573 C C . SER A 1 73 ? -15.131 1.392 11.344 1.00 95.06 73 SER A C 1
ATOM 575 O O . SER A 1 73 ? -15.585 1.351 12.479 1.00 95.06 73 SER A O 1
ATOM 577 N N . PHE A 1 74 ? -14.543 2.487 10.864 1.00 95.00 74 PHE A N 1
ATOM 578 C CA . PHE A 1 74 ? -14.390 3.735 11.614 1.00 95.00 74 PHE A CA 1
ATOM 579 C C . PHE A 1 74 ? -15.295 4.864 11.093 1.00 95.00 74 PHE A C 1
ATOM 581 O O . PHE A 1 74 ? -14.978 6.037 11.301 1.00 95.00 74 PHE A O 1
ATOM 588 N N . ALA A 1 75 ? -16.425 4.536 10.452 1.00 93.81 75 ALA A N 1
ATOM 589 C CA . ALA A 1 75 ? -17.331 5.506 9.828 1.00 93.81 75 ALA A CA 1
ATOM 590 C C . ALA A 1 75 ? -17.742 6.652 10.777 1.00 93.81 75 ALA A C 1
ATOM 592 O O . ALA A 1 75 ? -17.643 7.827 10.419 1.00 93.81 75 ALA A O 1
ATOM 593 N N . ASP A 1 76 ? -18.094 6.323 12.022 1.00 93.44 76 ASP A N 1
ATOM 594 C CA . ASP A 1 76 ? -18.503 7.301 13.043 1.00 93.44 76 ASP A CA 1
ATOM 595 C C . ASP A 1 76 ? -17.368 8.247 13.469 1.00 93.44 76 ASP A C 1
ATOM 597 O O . ASP A 1 76 ? -17.603 9.342 13.978 1.00 93.44 76 ASP A O 1
ATOM 601 N N . SER A 1 77 ? -16.116 7.838 13.248 1.00 95.06 77 SER A N 1
ATOM 602 C CA . SER A 1 77 ? -14.910 8.595 13.598 1.00 95.06 77 SER A CA 1
ATOM 603 C C . SER A 1 77 ? -14.261 9.285 12.393 1.00 95.06 77 SER A C 1
ATOM 605 O O . SER A 1 77 ? -13.193 9.887 12.537 1.00 95.06 77 SER A O 1
ATOM 607 N N . LEU A 1 78 ? -14.881 9.239 11.206 1.00 92.25 78 LEU A N 1
ATOM 608 C CA . LEU A 1 78 ? -14.297 9.793 9.979 1.00 92.25 78 LEU A CA 1
ATOM 609 C C . LEU A 1 78 ? -14.019 11.291 10.071 1.00 92.25 78 LEU A C 1
ATOM 611 O O . LEU A 1 78 ? -13.009 11.744 9.549 1.00 92.25 78 LEU A O 1
ATOM 615 N N . SER A 1 79 ? -14.851 12.057 10.777 1.00 91.94 79 SER A N 1
ATOM 616 C CA . SER A 1 79 ? -14.635 13.500 10.966 1.00 91.94 79 SER A CA 1
ATOM 617 C C . SER A 1 79 ? -13.327 13.825 11.704 1.00 91.94 79 SER A C 1
ATOM 619 O O . SER A 1 79 ? -12.729 14.878 11.480 1.00 91.94 79 SER A O 1
ATOM 621 N N . ILE A 1 80 ? -12.863 12.916 12.567 1.00 92.44 80 ILE A N 1
ATOM 622 C CA . ILE A 1 80 ? -11.593 13.030 13.293 1.00 92.44 80 ILE A CA 1
ATOM 623 C C . ILE A 1 80 ? -10.448 12.494 12.427 1.00 92.44 80 ILE A C 1
ATOM 625 O O . ILE A 1 80 ? -9.402 13.137 12.315 1.00 92.44 80 ILE A O 1
ATOM 629 N N . LEU A 1 81 ? -10.652 11.335 11.793 1.00 93.31 81 LEU A N 1
ATOM 630 C CA . LEU A 1 81 ? -9.646 10.668 10.965 1.00 93.31 81 LEU A CA 1
ATOM 631 C C . LEU A 1 81 ? -9.322 11.431 9.673 1.00 93.31 81 LEU A C 1
ATOM 633 O O . LEU A 1 81 ? -8.181 11.375 9.219 1.00 93.31 81 LEU A O 1
ATOM 637 N N . ASP A 1 82 ? -10.274 12.180 9.113 1.00 91.94 82 ASP A N 1
ATOM 638 C CA . ASP A 1 82 ? -10.095 13.000 7.909 1.00 91.94 82 ASP A CA 1
ATOM 639 C C . ASP A 1 82 ? -8.888 13.937 8.037 1.00 91.94 82 ASP A C 1
ATOM 641 O O . ASP A 1 82 ? -8.010 13.955 7.178 1.00 91.94 82 ASP A O 1
ATOM 645 N N . ARG A 1 83 ? -8.741 14.618 9.178 1.00 86.69 83 ARG A N 1
ATOM 646 C CA . ARG A 1 83 ? -7.618 15.542 9.412 1.00 86.69 83 ARG A CA 1
ATOM 647 C C . ARG A 1 83 ? -6.253 14.853 9.388 1.00 86.69 83 ARG A C 1
ATOM 649 O O . ARG A 1 83 ? -5.262 15.481 9.027 1.00 86.69 83 ARG A O 1
ATOM 656 N N . ALA A 1 84 ? -6.197 13.581 9.779 1.00 91.31 84 ALA A N 1
ATOM 657 C CA . ALA A 1 84 ? -4.981 12.774 9.737 1.00 91.31 84 ALA A CA 1
ATOM 658 C C . ALA A 1 84 ? -4.718 12.165 8.357 1.00 91.31 84 ALA A C 1
ATOM 660 O O . ALA A 1 84 ? -3.561 11.956 7.997 1.00 91.31 84 ALA A O 1
ATOM 661 N N . LEU A 1 85 ? -5.777 11.855 7.609 1.00 93.50 85 LEU A N 1
ATOM 662 C CA . LEU A 1 85 ? -5.702 11.103 6.362 1.00 93.50 85 LEU A CA 1
ATOM 663 C C . LEU A 1 85 ? -5.664 11.984 5.120 1.00 93.50 85 LEU A C 1
ATOM 665 O O . LEU A 1 85 ? -5.043 11.580 4.144 1.00 93.50 85 LEU A O 1
ATOM 669 N N . PHE A 1 86 ? -6.272 13.169 5.136 1.00 93.62 86 PHE A N 1
ATOM 670 C CA . PHE A 1 86 ? -6.512 13.961 3.931 1.00 93.62 86 PHE A CA 1
ATOM 671 C C . PHE A 1 86 ? -5.237 14.213 3.123 1.00 93.62 86 PHE A C 1
ATOM 673 O O . PHE A 1 86 ? -5.151 13.836 1.954 1.00 93.62 86 PHE A O 1
ATOM 680 N N . LEU A 1 87 ? -4.219 14.813 3.747 1.00 95.31 87 LEU A N 1
ATOM 681 C CA . LEU A 1 87 ? -2.972 15.134 3.056 1.00 95.31 87 LEU A CA 1
ATOM 682 C C . LEU A 1 87 ? -2.168 13.871 2.689 1.00 95.31 87 LEU A C 1
ATOM 684 O O . LEU A 1 87 ? -1.785 13.756 1.523 1.00 95.31 87 LEU A O 1
ATOM 688 N N . PRO A 1 88 ? -1.941 12.906 3.605 1.00 95.62 88 PRO A N 1
ATOM 689 C CA . PRO A 1 88 ? -1.274 11.650 3.266 1.00 95.62 88 PRO A CA 1
ATOM 690 C C . PRO A 1 88 ? -1.942 10.879 2.123 1.00 95.62 88 PRO A C 1
ATOM 692 O O . PRO A 1 88 ? -1.261 10.453 1.195 1.00 95.62 88 PRO A O 1
ATOM 695 N N . VAL A 1 89 ? -3.269 10.741 2.140 1.00 94.00 89 VAL A N 1
ATOM 696 C CA . VAL A 1 89 ? -4.020 10.033 1.095 1.00 94.00 89 VAL A CA 1
ATOM 697 C C . VAL A 1 89 ? -3.955 10.799 -0.224 1.00 94.00 89 VAL A C 1
ATOM 699 O O . VAL A 1 89 ? -3.693 10.184 -1.253 1.00 94.00 89 VAL A O 1
ATOM 702 N N . CYS A 1 90 ? -4.101 12.128 -0.223 1.00 96.12 90 CYS A N 1
ATOM 703 C CA . CYS A 1 90 ? -3.937 12.933 -1.437 1.00 96.12 90 CYS A CA 1
ATOM 704 C C . CYS A 1 90 ? -2.539 12.769 -2.051 1.00 96.12 90 CYS A C 1
ATOM 706 O O . CYS A 1 90 ? -2.413 12.511 -3.249 1.00 96.12 90 CYS A O 1
ATOM 708 N N . ALA A 1 91 ? -1.487 12.881 -1.236 1.00 96.62 91 ALA A N 1
ATOM 709 C CA . ALA A 1 91 ? -0.109 12.713 -1.688 1.00 96.62 91 ALA A CA 1
ATOM 710 C C . ALA A 1 91 ? 0.142 11.298 -2.231 1.00 96.62 91 ALA A C 1
ATOM 712 O O . ALA A 1 91 ? 0.750 11.137 -3.290 1.00 96.62 91 ALA A O 1
ATOM 713 N N . PHE A 1 92 ? -0.382 10.282 -1.542 1.00 95.06 92 PHE A N 1
ATOM 714 C CA . PHE A 1 92 ? -0.307 8.892 -1.972 1.00 95.06 92 PHE A CA 1
ATOM 715 C C . PHE A 1 92 ? -1.014 8.666 -3.315 1.00 95.06 92 PHE A C 1
ATOM 717 O O . PHE A 1 92 ? -0.435 8.070 -4.221 1.00 95.06 92 PHE A O 1
ATOM 724 N N . MET A 1 93 ? -2.227 9.197 -3.485 1.00 94.38 93 MET A N 1
ATOM 725 C CA . MET A 1 93 ? -2.992 9.081 -4.730 1.00 94.38 93 MET A CA 1
ATOM 726 C C . MET A 1 93 ? -2.286 9.762 -5.903 1.00 94.38 93 MET A C 1
ATOM 728 O O . MET A 1 93 ? -2.205 9.184 -6.985 1.00 94.38 93 MET A O 1
ATOM 732 N N . ILE A 1 94 ? -1.729 10.959 -5.697 1.00 96.25 94 ILE A N 1
ATOM 733 C CA . ILE A 1 94 ? -0.939 11.653 -6.723 1.00 96.25 94 ILE A CA 1
ATOM 734 C C . ILE A 1 94 ? 0.280 10.813 -7.115 1.00 96.25 94 ILE A C 1
ATOM 736 O O . ILE A 1 94 ? 0.514 10.590 -8.304 1.00 96.25 94 ILE A O 1
ATOM 740 N N . ALA A 1 95 ? 1.027 10.300 -6.134 1.00 95.75 95 ALA A N 1
ATOM 741 C CA . ALA A 1 95 ? 2.189 9.455 -6.389 1.00 95.75 95 ALA A CA 1
ATOM 742 C C . ALA A 1 95 ? 1.809 8.176 -7.154 1.00 95.75 95 ALA A C 1
ATOM 744 O O . ALA A 1 95 ? 2.478 7.835 -8.128 1.00 95.75 95 ALA A O 1
ATOM 745 N N . LEU A 1 96 ? 0.708 7.513 -6.781 1.00 91.81 96 LEU A N 1
ATOM 746 C CA . LEU A 1 96 ? 0.189 6.335 -7.478 1.00 91.81 96 LEU A CA 1
ATOM 747 C C . LEU A 1 96 ? -0.229 6.623 -8.922 1.00 91.81 96 LEU A C 1
ATOM 749 O O . LEU A 1 96 ? 0.094 5.832 -9.807 1.00 91.81 96 LEU A O 1
ATOM 753 N N . MET A 1 97 ? -0.933 7.729 -9.174 1.00 93.50 97 MET A N 1
ATOM 754 C CA . MET A 1 97 ? -1.357 8.099 -10.529 1.00 93.50 97 MET A CA 1
ATOM 755 C C . MET A 1 97 ? -0.149 8.353 -11.429 1.00 93.50 97 MET A C 1
ATOM 757 O O . MET A 1 97 ? -0.063 7.798 -12.522 1.00 93.50 97 MET A O 1
ATOM 761 N N . ILE A 1 98 ? 0.826 9.129 -10.944 1.00 95.19 98 ILE A N 1
ATOM 762 C CA . ILE A 1 98 ? 2.074 9.377 -11.675 1.00 95.19 98 ILE A CA 1
ATOM 763 C C . ILE A 1 98 ? 2.810 8.053 -11.917 1.00 95.19 98 ILE A C 1
ATOM 765 O O . ILE A 1 98 ? 3.257 7.802 -13.035 1.00 95.19 98 ILE A O 1
ATOM 769 N N . ARG A 1 99 ? 2.881 7.175 -10.905 1.00 91.81 99 ARG A N 1
ATOM 770 C CA . ARG A 1 99 ? 3.493 5.843 -11.012 1.00 91.81 99 ARG A CA 1
ATOM 771 C C . ARG A 1 99 ? 2.845 5.014 -12.118 1.00 91.81 99 ARG A C 1
ATOM 773 O O . ARG A 1 99 ? 3.567 4.451 -12.933 1.00 91.81 99 ARG A O 1
ATOM 780 N N . GLY A 1 100 ? 1.513 4.976 -12.174 1.00 89.69 100 GLY A N 1
ATOM 781 C CA . GLY A 1 100 ? 0.759 4.264 -13.209 1.00 89.69 100 GLY A CA 1
ATOM 782 C C . GLY A 1 100 ? 1.010 4.817 -14.615 1.00 89.69 100 GLY A C 1
ATOM 783 O O . GLY A 1 100 ? 1.272 4.051 -15.539 1.00 89.69 100 GLY A O 1
ATOM 784 N N . CYS A 1 101 ? 1.023 6.142 -14.781 1.00 92.50 101 CYS A N 1
ATOM 785 C CA . CYS A 1 101 ? 1.334 6.768 -16.069 1.00 92.50 101 CYS A CA 1
ATOM 786 C C . CYS A 1 101 ? 2.768 6.462 -16.532 1.00 92.50 101 CYS A C 1
ATOM 788 O O . CYS A 1 101 ? 2.980 6.083 -17.683 1.00 92.50 101 CYS A O 1
ATOM 790 N N . ILE A 1 102 ? 3.754 6.598 -15.636 1.00 92.06 102 ILE A N 1
ATOM 791 C CA . ILE A 1 102 ? 5.162 6.310 -15.945 1.00 92.06 102 ILE A CA 1
ATOM 792 C C . ILE A 1 102 ? 5.353 4.824 -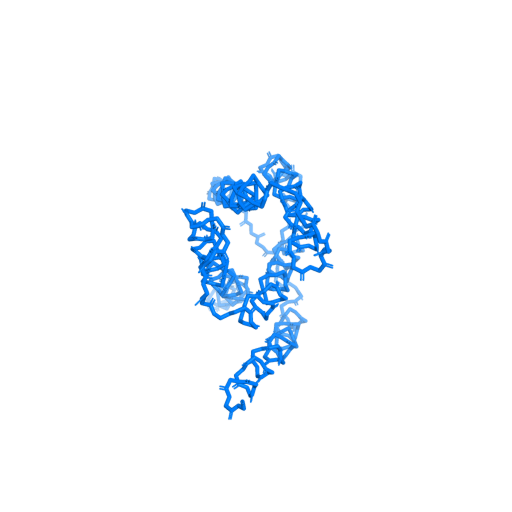16.244 1.00 92.06 102 ILE A C 1
ATOM 794 O O . ILE A 1 102 ? 6.108 4.482 -17.145 1.00 92.06 102 ILE A O 1
ATOM 798 N N . TYR A 1 103 ? 4.659 3.945 -15.524 1.00 88.31 103 TYR A N 1
ATOM 799 C CA . TYR A 1 103 ? 4.677 2.514 -15.786 1.00 88.31 103 TYR A CA 1
ATOM 800 C C . TYR A 1 103 ? 4.219 2.192 -17.211 1.00 88.31 103 TYR A C 1
ATOM 802 O O . TYR A 1 103 ? 4.935 1.516 -17.944 1.00 88.31 103 TYR A O 1
ATOM 810 N N . LEU A 1 104 ? 3.070 2.727 -17.637 1.00 88.06 104 LEU A N 1
ATOM 811 C CA . LEU A 1 104 ? 2.587 2.523 -19.004 1.00 88.06 104 LEU A CA 1
ATOM 812 C C . LEU A 1 104 ? 3.600 3.030 -20.034 1.00 88.06 104 LEU A C 1
ATOM 814 O O . LEU A 1 104 ? 3.910 2.331 -20.993 1.00 88.06 104 LEU A O 1
ATOM 818 N N . TYR A 1 105 ? 4.174 4.208 -19.796 1.00 88.69 105 TYR A N 1
ATOM 819 C CA . TYR A 1 105 ? 5.184 4.779 -20.678 1.00 88.69 105 TYR A CA 1
ATOM 820 C C . TYR A 1 105 ? 6.480 3.947 -20.737 1.00 88.69 105 TYR A C 1
ATOM 822 O O . TYR A 1 105 ? 7.015 3.742 -21.820 1.00 88.69 105 TYR A O 1
ATOM 830 N N . LEU A 1 106 ? 6.972 3.440 -19.602 1.00 86.56 106 LEU A N 1
ATOM 831 C CA . LEU A 1 106 ? 8.225 2.679 -19.518 1.00 86.56 106 LEU A CA 1
ATOM 832 C C . LEU A 1 106 ? 8.121 1.246 -20.053 1.00 86.56 106 LEU A C 1
ATOM 834 O O . LEU A 1 106 ? 9.106 0.736 -20.580 1.00 86.56 106 LEU A O 1
ATOM 838 N N . PHE A 1 107 ? 6.975 0.585 -19.873 1.00 84.31 107 PHE A N 1
ATOM 839 C CA . PHE A 1 107 ? 6.817 -0.842 -20.189 1.00 84.31 107 PHE A CA 1
ATOM 840 C C . PHE A 1 107 ? 6.013 -1.112 -21.464 1.00 84.31 107 PHE A C 1
ATOM 842 O O . PHE A 1 107 ? 6.098 -2.214 -21.999 1.00 84.31 107 PHE A O 1
ATOM 849 N N . TYR A 1 108 ? 5.259 -0.128 -21.962 1.00 84.81 108 TYR A N 1
ATOM 850 C CA . TYR A 1 108 ? 4.462 -0.255 -23.188 1.00 84.81 108 TYR A CA 1
ATOM 851 C C . TYR A 1 108 ? 4.745 0.845 -24.220 1.00 84.81 108 TYR A C 1
ATOM 853 O O . TYR A 1 108 ? 4.180 0.809 -25.310 1.00 84.81 108 TYR A O 1
ATOM 861 N N . GLY A 1 109 ? 5.585 1.833 -23.897 1.00 83.50 109 GLY A N 1
ATOM 862 C CA . GLY A 1 109 ? 5.980 2.881 -24.835 1.00 83.50 109 GLY A CA 1
ATOM 863 C C . GLY A 1 109 ? 7.055 2.417 -25.819 1.00 83.50 109 GLY A C 1
ATOM 864 O O . GLY A 1 109 ? 7.980 1.693 -25.454 1.00 83.50 109 GLY A O 1
ATOM 865 N N . GLU A 1 110 ? 6.959 2.886 -27.061 1.00 84.50 110 GLU A N 1
ATOM 866 C CA . GLU A 1 110 ? 7.990 2.724 -28.091 1.00 84.50 110 GLU A CA 1
ATOM 867 C C . GLU A 1 110 ? 8.925 3.951 -28.107 1.00 84.50 110 GLU A C 1
ATOM 869 O O . GLU A 1 110 ? 8.505 5.066 -27.792 1.00 84.50 110 GLU A O 1
ATOM 874 N N . ASP A 1 111 ? 10.204 3.751 -28.451 1.00 85.44 111 ASP A N 1
ATOM 875 C CA . ASP A 1 111 ? 11.215 4.814 -28.611 1.00 85.44 111 ASP A CA 1
ATOM 876 C C . ASP A 1 111 ? 11.364 5.777 -27.412 1.00 85.44 111 ASP A C 1
ATOM 878 O O . ASP A 1 111 ? 11.463 7.003 -27.557 1.00 85.44 111 ASP A O 1
ATOM 882 N N . ILE A 1 112 ? 11.417 5.218 -26.198 1.00 85.50 112 ILE A N 1
ATOM 883 C CA . ILE A 1 112 ? 11.544 5.982 -24.950 1.00 85.50 112 ILE A CA 1
ATOM 884 C C . ILE A 1 112 ? 12.796 6.866 -24.974 1.00 85.50 112 ILE A C 1
ATOM 886 O O . ILE A 1 112 ? 13.937 6.402 -24.901 1.00 85.50 112 ILE A O 1
ATOM 890 N N . LYS A 1 113 ? 12.582 8.184 -24.981 1.00 87.56 113 LYS A N 1
ATOM 891 C CA . LYS A 1 113 ? 13.661 9.165 -24.830 1.00 87.56 113 LYS A CA 1
ATOM 892 C C . LYS A 1 113 ? 14.007 9.346 -23.353 1.00 87.56 113 LYS A C 1
ATOM 894 O O . LYS A 1 113 ? 13.110 9.488 -22.525 1.00 87.56 113 LYS A O 1
ATOM 899 N N . TRP A 1 114 ? 15.302 9.449 -23.049 1.00 87.75 114 TRP A N 1
ATOM 900 C CA . TRP A 1 114 ? 15.832 9.691 -21.696 1.00 87.75 114 TRP A CA 1
ATOM 901 C C . TRP A 1 114 ? 15.398 8.633 -20.661 1.00 87.75 114 TRP A C 1
ATOM 903 O O . TRP A 1 114 ? 14.886 8.998 -19.602 1.00 87.75 114 TRP A O 1
ATOM 913 N N . PRO A 1 115 ? 15.598 7.327 -20.919 1.00 85.88 115 PRO A N 1
ATOM 914 C CA . PRO A 1 115 ? 15.084 6.251 -20.060 1.00 85.88 115 PRO A CA 1
ATOM 915 C C . PRO A 1 115 ? 15.502 6.405 -18.590 1.00 85.88 115 PRO A C 1
ATOM 917 O O . PRO A 1 115 ? 14.684 6.232 -17.690 1.00 85.88 115 PRO A O 1
ATOM 920 N N . GLN A 1 116 ? 16.737 6.849 -18.342 1.00 88.94 116 GLN A N 1
ATOM 921 C CA . GLN A 1 116 ? 17.260 7.122 -17.003 1.00 88.94 116 GLN A CA 1
ATOM 922 C C . GLN A 1 116 ? 16.396 8.106 -16.194 1.00 88.94 116 GLN A C 1
ATOM 924 O O . GLN A 1 116 ? 16.148 7.884 -15.010 1.00 88.94 116 GLN A O 1
ATOM 929 N N . LEU A 1 117 ? 15.921 9.189 -16.819 1.00 92.19 117 LEU A N 1
ATOM 930 C CA . LEU A 1 117 ? 15.066 10.177 -16.156 1.00 92.19 117 LEU A CA 1
ATOM 931 C C . LEU A 1 117 ? 13.755 9.528 -15.706 1.00 92.19 117 LEU A C 1
ATOM 933 O O . LEU A 1 117 ? 13.320 9.722 -14.573 1.00 92.19 117 LEU A O 1
ATOM 937 N N . TRP A 1 118 ? 13.147 8.731 -16.581 1.00 92.44 118 TRP A N 1
ATOM 938 C CA . TRP A 1 118 ? 11.867 8.087 -16.315 1.00 92.44 118 TRP A CA 1
ATOM 939 C C . TRP A 1 118 ? 11.972 6.997 -15.252 1.00 92.44 118 TRP A C 1
ATOM 941 O O . TRP A 1 118 ? 11.106 6.938 -14.383 1.00 92.44 118 TRP A O 1
ATOM 951 N N . TYR A 1 119 ? 13.049 6.205 -15.235 1.00 91.50 119 TYR A N 1
ATOM 952 C CA . TYR A 1 119 ? 13.299 5.255 -14.145 1.00 91.50 119 TYR A CA 1
ATOM 953 C C . TYR A 1 119 ? 13.549 5.954 -12.804 1.00 91.50 119 TYR A C 1
ATOM 955 O O . TYR A 1 119 ? 13.040 5.498 -11.780 1.00 91.50 119 TYR A O 1
ATOM 963 N N . ASN A 1 120 ? 14.250 7.093 -12.793 1.00 93.69 120 ASN A N 1
ATOM 964 C CA . ASN A 1 120 ? 14.428 7.889 -11.576 1.00 93.69 120 ASN A CA 1
ATOM 965 C C . ASN A 1 120 ? 13.088 8.437 -11.064 1.00 93.69 120 ASN A C 1
ATOM 967 O O . ASN A 1 120 ? 12.782 8.315 -9.879 1.00 93.69 120 ASN A O 1
ATOM 971 N N . LEU A 1 121 ? 12.258 8.996 -11.951 1.00 94.75 121 LEU A N 1
ATOM 972 C CA . LEU A 1 121 ? 10.915 9.460 -11.593 1.00 94.75 121 LEU A CA 1
ATOM 973 C C . LEU A 1 121 ? 10.042 8.303 -11.091 1.00 94.75 121 LEU A C 1
ATOM 975 O O . LEU A 1 121 ? 9.359 8.446 -10.078 1.00 94.75 121 LEU A O 1
ATOM 979 N N . PHE A 1 122 ? 10.117 7.136 -11.733 1.00 93.12 122 PHE A N 1
ATOM 980 C CA . PHE A 1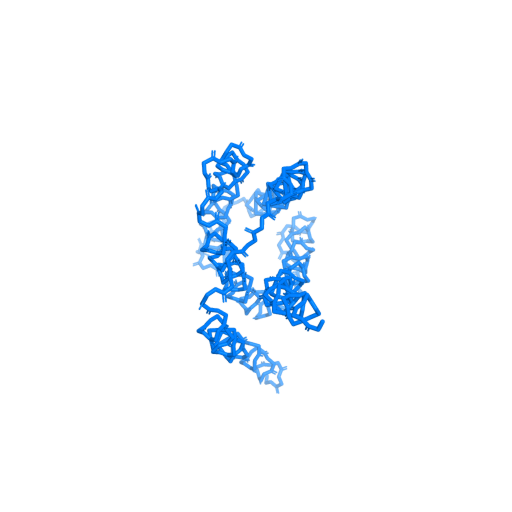 122 ? 9.417 5.931 -11.296 1.00 93.12 122 PHE A CA 1
ATOM 981 C C . PHE A 1 122 ? 9.822 5.521 -9.873 1.00 93.12 122 PHE A C 1
ATOM 983 O O . PHE A 1 122 ? 8.956 5.284 -9.029 1.00 93.12 122 PHE A O 1
ATOM 990 N N . ALA A 1 123 ? 11.117 5.511 -9.558 1.00 93.56 123 ALA A N 1
ATOM 991 C CA . ALA A 1 123 ? 11.604 5.233 -8.209 1.00 93.56 123 ALA A CA 1
ATOM 992 C C . ALA A 1 123 ? 11.136 6.288 -7.188 1.00 93.56 123 ALA A C 1
ATOM 994 O O . ALA A 1 123 ? 10.655 5.932 -6.112 1.00 93.56 123 ALA A O 1
ATOM 995 N N . ILE A 1 124 ? 11.178 7.579 -7.542 1.00 96.06 124 ILE A N 1
ATOM 996 C CA . ILE A 1 124 ? 10.691 8.671 -6.682 1.00 96.06 124 ILE A CA 1
ATOM 997 C C . ILE A 1 124 ? 9.217 8.470 -6.317 1.00 96.06 124 ILE A C 1
ATOM 999 O O . ILE A 1 124 ? 8.854 8.655 -5.155 1.00 96.06 124 ILE A O 1
ATOM 1003 N N . THR A 1 125 ? 8.366 8.036 -7.256 1.00 95.94 125 THR A N 1
ATOM 1004 C CA . THR A 1 125 ? 6.951 7.772 -6.937 1.00 95.94 125 THR A CA 1
ATOM 1005 C C . THR A 1 125 ? 6.759 6.659 -5.902 1.00 95.94 125 THR A C 1
ATOM 1007 O O . THR A 1 125 ? 5.828 6.744 -5.099 1.00 95.94 125 THR A O 1
ATOM 1010 N N . HIS A 1 126 ? 7.645 5.656 -5.849 1.00 93.75 126 HIS A N 1
ATOM 1011 C CA . HIS A 1 126 ? 7.593 4.610 -4.820 1.00 93.75 126 HIS A CA 1
ATOM 1012 C C . HIS A 1 126 ? 7.945 5.167 -3.443 1.00 93.75 126 HIS A C 1
ATOM 1014 O O . HIS A 1 126 ? 7.231 4.918 -2.472 1.00 93.75 126 HIS A O 1
ATOM 1020 N N . ILE A 1 127 ? 9.004 5.975 -3.365 1.00 95.38 127 ILE A N 1
ATOM 1021 C CA . ILE A 1 127 ? 9.420 6.613 -2.112 1.00 95.38 127 ILE A CA 1
ATOM 1022 C C . ILE A 1 127 ? 8.352 7.592 -1.618 1.00 95.38 127 ILE A C 1
ATOM 1024 O O . ILE A 1 127 ? 7.978 7.548 -0.448 1.00 95.38 127 ILE A O 1
ATOM 1028 N N . ALA A 1 128 ? 7.804 8.425 -2.507 1.00 96.38 128 ALA A N 1
ATOM 1029 C CA . ALA A 1 128 ? 6.719 9.344 -2.172 1.00 96.38 128 ALA A CA 1
ATOM 1030 C C . ALA A 1 128 ? 5.487 8.595 -1.641 1.00 96.38 128 ALA A C 1
ATOM 1032 O O . ALA A 1 128 ? 4.909 8.995 -0.632 1.00 96.38 128 ALA A O 1
ATOM 1033 N N . SER A 1 129 ? 5.133 7.470 -2.271 1.00 94.81 129 SER A N 1
ATOM 1034 C CA . SER A 1 129 ? 4.035 6.605 -1.833 1.00 94.81 129 SER A CA 1
ATOM 1035 C C . SER A 1 129 ? 4.278 6.016 -0.436 1.00 94.81 129 SER A C 1
ATOM 1037 O O . SER A 1 129 ? 3.385 6.051 0.409 1.00 94.81 129 SER A O 1
ATOM 1039 N N . LEU A 1 130 ? 5.493 5.525 -0.168 1.00 93.31 130 LEU A N 1
ATOM 1040 C CA . LEU A 1 130 ? 5.898 5.000 1.142 1.00 93.31 130 LEU A CA 1
ATOM 1041 C C . LEU A 1 130 ? 5.806 6.063 2.234 1.00 93.31 130 LEU A C 1
ATOM 1043 O O . LEU A 1 130 ? 5.190 5.828 3.270 1.00 93.31 130 LEU A O 1
ATOM 1047 N N . VAL A 1 131 ? 6.388 7.240 1.998 1.00 95.31 131 VAL A N 1
ATOM 1048 C CA . VAL A 1 131 ? 6.356 8.352 2.958 1.00 95.31 131 VAL A CA 1
ATOM 1049 C C . VAL A 1 131 ? 4.915 8.773 3.239 1.00 95.31 131 VAL A C 1
ATOM 1051 O O . VAL A 1 131 ? 4.538 8.931 4.400 1.00 95.31 131 VAL A O 1
ATOM 1054 N N . ALA A 1 132 ? 4.094 8.898 2.195 1.00 96.25 132 ALA A N 1
ATOM 1055 C CA . ALA A 1 132 ? 2.692 9.261 2.326 1.00 96.25 132 ALA A CA 1
ATOM 1056 C C . ALA A 1 132 ? 1.919 8.237 3.175 1.00 96.25 132 ALA A C 1
ATOM 1058 O O . ALA A 1 132 ? 1.347 8.614 4.197 1.00 96.25 132 ALA A O 1
ATOM 1059 N N . ILE A 1 133 ? 1.974 6.941 2.847 1.00 92.94 133 ILE A N 1
ATOM 1060 C CA . ILE A 1 133 ? 1.279 5.903 3.628 1.00 92.94 133 ILE A CA 1
ATOM 1061 C C . ILE A 1 133 ? 1.770 5.843 5.071 1.00 92.94 133 ILE A C 1
ATOM 1063 O O . ILE A 1 133 ? 0.946 5.794 5.982 1.00 92.94 133 ILE A O 1
ATOM 1067 N N . LEU A 1 134 ? 3.085 5.868 5.302 1.00 93.38 134 LEU A N 1
ATOM 1068 C CA . LEU A 1 134 ? 3.633 5.798 6.656 1.00 93.38 134 LEU A CA 1
ATOM 1069 C C . LEU A 1 134 ? 3.197 7.007 7.486 1.00 93.38 134 LEU A C 1
ATOM 1071 O O . LEU A 1 134 ? 2.793 6.842 8.634 1.00 93.38 134 LEU A O 1
ATOM 1075 N N . SER A 1 135 ? 3.201 8.207 6.900 1.00 95.50 135 SER A N 1
ATOM 1076 C CA . SER A 1 135 ? 2.720 9.409 7.586 1.00 95.50 135 SER A CA 1
ATOM 1077 C C . SER A 1 135 ? 1.233 9.316 7.953 1.00 95.50 135 SER A C 1
ATOM 1079 O O . SER A 1 135 ? 0.862 9.619 9.087 1.00 95.50 135 SER A O 1
ATOM 1081 N N . GLY A 1 136 ? 0.386 8.823 7.042 1.00 94.75 136 GLY A N 1
ATOM 1082 C CA . GLY A 1 136 ? -1.038 8.608 7.302 1.00 94.75 136 GLY A CA 1
ATOM 1083 C C . GLY A 1 136 ? -1.275 7.555 8.381 1.00 94.75 136 GLY A C 1
ATOM 1084 O O . GLY A 1 136 ? -2.026 7.797 9.322 1.00 94.75 136 GLY A O 1
ATOM 1085 N N . ALA A 1 137 ? -0.583 6.417 8.295 1.00 92.62 137 ALA A N 1
ATOM 1086 C CA . ALA A 1 137 ? -0.692 5.328 9.259 1.00 92.62 137 ALA A CA 1
ATOM 1087 C C . ALA A 1 137 ? -0.266 5.757 10.670 1.00 92.62 137 ALA A C 1
ATOM 1089 O O . ALA A 1 137 ? -0.963 5.448 11.635 1.00 92.62 137 ALA A O 1
ATOM 1090 N N . LEU A 1 138 ? 0.835 6.506 10.797 1.00 95.38 138 LEU A N 1
ATOM 1091 C CA . LEU A 1 138 ? 1.298 7.033 12.083 1.00 95.38 138 LEU A CA 1
ATOM 1092 C C . LEU A 1 138 ? 0.291 8.015 12.691 1.00 95.38 138 LEU A C 1
ATOM 1094 O O . LEU A 1 138 ? -0.031 7.896 13.873 1.00 95.38 138 LEU A O 1
ATOM 1098 N N . ASN A 1 139 ? -0.251 8.940 11.892 1.00 95.38 139 ASN A N 1
ATOM 1099 C CA . ASN A 1 139 ? -1.265 9.882 12.369 1.00 95.38 139 ASN A CA 1
ATOM 1100 C C . ASN A 1 139 ? -2.552 9.166 12.801 1.00 95.38 139 ASN A C 1
ATOM 1102 O O . ASN A 1 139 ? -3.093 9.458 13.865 1.00 95.38 139 ASN A O 1
ATOM 1106 N N . VAL A 1 140 ? -3.026 8.196 12.015 1.00 94.44 140 VAL A N 1
ATOM 1107 C CA . VAL A 1 140 ? -4.203 7.388 12.364 1.00 94.44 140 VAL A CA 1
ATOM 1108 C C . VAL A 1 140 ? -3.968 6.596 13.645 1.00 94.44 140 VAL A C 1
ATOM 1110 O O . VAL A 1 140 ? -4.804 6.644 14.544 1.00 94.44 140 VAL A O 1
ATOM 1113 N N . ALA A 1 141 ? -2.831 5.908 13.765 1.00 93.38 141 ALA A N 1
ATOM 1114 C CA . ALA A 1 141 ? -2.490 5.150 14.964 1.00 93.38 141 ALA A CA 1
ATOM 1115 C C . ALA A 1 141 ? -2.458 6.055 16.204 1.00 93.38 141 ALA A C 1
ATOM 1117 O O . ALA A 1 141 ? -3.040 5.713 17.234 1.00 93.38 141 ALA A O 1
ATOM 1118 N N . PHE A 1 142 ? -1.857 7.241 16.084 1.00 95.38 142 PHE A N 1
ATOM 1119 C CA . PHE A 1 142 ? -1.828 8.237 17.151 1.00 95.38 142 PHE A CA 1
ATOM 1120 C C . PHE A 1 142 ? -3.235 8.684 17.576 1.00 95.38 142 PHE A C 1
ATOM 1122 O O . PHE A 1 142 ? -3.522 8.749 18.772 1.00 95.38 142 PHE A O 1
ATOM 1129 N N . LEU A 1 143 ? -4.132 8.956 16.622 1.00 95.00 143 LEU A N 1
ATOM 1130 C CA . LEU A 1 143 ? -5.511 9.351 16.919 1.00 95.00 143 LEU A CA 1
ATOM 1131 C C . LEU A 1 143 ? -6.317 8.220 17.560 1.00 95.00 143 LEU A C 1
ATOM 1133 O O . LEU A 1 143 ? -7.021 8.467 18.537 1.00 95.00 143 LEU A O 1
ATOM 1137 N N . ILE A 1 144 ? -6.188 6.987 17.062 1.00 93.56 144 ILE A N 1
ATOM 1138 C CA . ILE A 1 144 ? -6.850 5.816 17.652 1.00 93.56 144 ILE A CA 1
ATOM 1139 C C . ILE A 1 144 ? -6.417 5.644 19.110 1.00 93.56 144 ILE A C 1
ATOM 1141 O O . ILE A 1 144 ? -7.270 5.454 19.973 1.00 93.56 144 ILE A O 1
ATOM 1145 N N . MET A 1 145 ? -5.119 5.770 19.404 1.00 92.81 145 MET A N 1
ATOM 1146 C CA . MET A 1 145 ? -4.595 5.655 20.770 1.00 92.81 145 MET A CA 1
ATOM 1147 C C . MET A 1 145 ? -5.039 6.815 21.668 1.00 92.81 145 MET A C 1
ATOM 1149 O O . MET A 1 145 ? -5.402 6.596 22.820 1.00 92.81 145 MET A O 1
ATOM 1153 N N . THR A 1 146 ? -5.036 8.042 21.145 1.00 95.62 146 THR A N 1
ATOM 1154 C CA . THR A 1 146 ? -5.333 9.257 21.920 1.00 95.62 146 THR A CA 1
ATOM 1155 C C . THR A 1 146 ? -6.819 9.381 22.249 1.00 95.62 146 THR A C 1
ATOM 1157 O O . THR A 1 146 ? -7.179 9.734 23.370 1.00 95.62 146 THR A O 1
ATOM 1160 N N . PHE A 1 147 ? -7.692 9.078 21.287 1.00 94.25 147 PHE A N 1
ATOM 1161 C CA . PHE A 1 147 ? -9.144 9.212 21.434 1.00 94.25 147 PHE A CA 1
ATOM 1162 C C . PHE A 1 147 ? -9.843 7.885 21.742 1.00 94.25 147 PHE A C 1
ATOM 1164 O O . PHE A 1 147 ? -11.063 7.866 21.874 1.00 94.25 147 PHE A O 1
ATOM 1171 N N . SER A 1 148 ? -9.085 6.788 21.879 1.00 92.19 148 SER A N 1
ATOM 1172 C CA . SER A 1 148 ? -9.619 5.439 22.116 1.00 92.19 148 SER A CA 1
ATOM 1173 C C . SER A 1 148 ? -10.731 5.080 21.126 1.00 92.19 148 SER A C 1
ATOM 1175 O O . SER A 1 148 ? -11.789 4.580 21.511 1.00 92.19 148 SER A O 1
ATOM 1177 N N . LEU A 1 149 ? -10.504 5.387 19.843 1.00 92.56 149 LEU A N 1
ATOM 1178 C CA . LEU A 1 149 ? -11.496 5.164 18.793 1.00 92.56 149 LEU A CA 1
ATOM 1179 C C . LEU A 1 149 ? -11.815 3.671 18.702 1.00 92.56 149 LEU A C 1
ATOM 1181 O O . LEU A 1 149 ? -10.911 2.833 18.650 1.00 92.56 149 LEU A O 1
ATOM 1185 N N . THR A 1 150 ? -13.103 3.343 18.667 1.00 91.50 150 THR A N 1
ATOM 1186 C CA . THR A 1 150 ? -13.569 1.957 18.584 1.00 91.50 150 THR A CA 1
ATOM 1187 C C . THR A 1 150 ? -14.129 1.684 17.192 1.00 91.50 150 THR A C 1
ATOM 1189 O O . THR A 1 150 ? -14.934 2.477 16.704 1.00 91.50 150 THR A O 1
ATOM 1192 N N . PRO A 1 151 ? -13.700 0.601 16.523 1.00 94.25 151 PRO A N 1
ATOM 1193 C CA . PRO A 1 151 ? -14.285 0.226 15.249 1.00 94.25 151 PRO A CA 1
ATOM 1194 C C . PRO A 1 151 ? -15.655 -0.435 15.452 1.00 94.25 151 PRO A C 1
ATOM 1196 O O . PRO A 1 151 ? -15.834 -1.237 16.373 1.00 94.25 151 PRO A O 1
ATOM 1199 N N . SER A 1 152 ? -16.597 -0.169 14.548 1.00 94.12 152 SER A N 1
ATOM 1200 C CA . SER A 1 152 ? -17.802 -0.984 14.394 1.00 94.12 152 SER A CA 1
ATOM 1201 C C . SER A 1 152 ? -17.429 -2.380 13.895 1.00 94.12 152 SER A C 1
ATOM 1203 O O . SER A 1 152 ? -16.537 -2.563 13.065 1.00 94.12 152 SER A O 1
ATOM 1205 N N . THR A 1 153 ? -18.142 -3.381 14.409 1.00 94.25 153 THR A N 1
ATOM 1206 C CA . THR A 1 153 ? -17.971 -4.794 14.040 1.00 94.25 153 THR A CA 1
ATOM 1207 C C . THR A 1 153 ? -19.233 -5.394 13.418 1.00 94.25 153 THR A C 1
ATOM 1209 O O . THR A 1 153 ? -19.277 -6.591 13.137 1.00 94.25 153 THR A O 1
ATOM 1212 N N . ASP A 1 154 ? -20.238 -4.564 13.130 1.00 92.06 154 ASP A N 1
ATOM 1213 C CA . ASP A 1 154 ? -21.573 -5.006 12.703 1.00 92.06 154 ASP A CA 1
ATOM 1214 C C . ASP A 1 154 ? -21.553 -5.754 11.362 1.00 92.06 154 ASP A C 1
ATOM 1216 O O . ASP A 1 154 ? -22.380 -6.626 11.096 1.00 92.06 154 ASP A O 1
ATOM 1220 N N . HIS A 1 155 ? -20.565 -5.456 10.517 1.00 90.38 155 HIS A N 1
ATOM 1221 C CA . HIS A 1 155 ? -20.412 -6.046 9.187 1.00 90.38 155 HIS A CA 1
ATOM 1222 C C . HIS A 1 155 ? -19.325 -7.122 9.106 1.00 90.38 155 HIS A C 1
ATOM 1224 O O . HIS A 1 155 ? -18.991 -7.579 8.011 1.00 90.38 155 HIS A O 1
ATOM 1230 N N . LEU A 1 156 ? -18.789 -7.574 10.245 1.00 92.38 156 LEU A N 1
ATOM 1231 C CA . LEU A 1 156 ? -17.681 -8.530 10.295 1.00 92.38 156 LEU A CA 1
ATOM 1232 C C . LEU A 1 156 ? -17.899 -9.818 9.469 1.00 92.38 156 LEU A C 1
ATOM 1234 O O . LEU A 1 156 ? -16.941 -10.260 8.825 1.00 92.38 156 LEU A O 1
ATOM 1238 N N . PRO A 1 157 ? -19.111 -10.415 9.398 1.00 92.69 157 PRO A N 1
ATOM 1239 C CA . PRO A 1 157 ? -19.347 -11.574 8.534 1.00 92.69 157 PRO A CA 1
ATOM 1240 C C . PRO A 1 157 ? -19.130 -11.268 7.045 1.00 92.69 157 PRO A C 1
ATOM 1242 O O . PRO A 1 157 ? -18.456 -12.027 6.351 1.00 92.69 157 PRO A O 1
ATOM 1245 N N . ILE A 1 158 ? -19.640 -10.131 6.562 1.00 93.31 158 ILE A N 1
ATOM 1246 C CA . ILE A 1 158 ? -19.476 -9.694 5.167 1.00 93.31 158 ILE A CA 1
ATOM 1247 C C . ILE A 1 158 ? -18.013 -9.360 4.878 1.00 93.31 158 ILE A C 1
ATOM 1249 O O . ILE A 1 158 ? -17.492 -9.774 3.846 1.00 93.31 158 ILE A O 1
ATOM 1253 N N . VAL A 1 159 ? -17.332 -8.678 5.803 1.00 93.31 159 VAL A N 1
ATOM 1254 C CA . VAL A 1 159 ? -15.895 -8.382 5.686 1.00 93.31 159 VAL A CA 1
ATOM 1255 C C . VAL A 1 159 ? -15.090 -9.679 5.576 1.00 93.31 159 VAL A C 1
ATOM 1257 O O . VAL A 1 159 ? -14.225 -9.796 4.716 1.00 93.31 159 VAL A O 1
ATOM 1260 N N . THR A 1 160 ? -15.415 -10.695 6.379 1.00 93.31 160 THR A N 1
ATOM 1261 C CA . THR A 1 160 ? -14.741 -12.003 6.326 1.00 93.31 160 THR A CA 1
ATOM 1262 C C . THR A 1 160 ? -14.927 -12.686 4.966 1.00 93.31 160 THR A C 1
ATOM 1264 O O . THR A 1 160 ? -13.968 -13.212 4.405 1.00 93.31 160 THR A O 1
ATOM 1267 N N . ILE A 1 161 ? -16.137 -12.649 4.397 1.00 93.75 161 ILE A N 1
ATOM 1268 C CA . ILE A 1 161 ? -16.396 -13.178 3.047 1.00 93.75 161 ILE A CA 1
ATOM 1269 C C . ILE A 1 161 ? -15.597 -12.385 2.005 1.00 93.75 161 ILE A C 1
ATOM 1271 O O . ILE A 1 161 ? -14.922 -12.977 1.163 1.00 93.75 161 ILE A O 1
ATOM 1275 N N . GLY A 1 162 ? -15.629 -11.053 2.092 1.00 92.06 162 GLY A N 1
ATOM 1276 C CA . GLY A 1 162 ? -14.877 -10.161 1.213 1.00 92.06 162 GLY A CA 1
ATOM 1277 C C . GLY A 1 162 ? -13.376 -10.445 1.238 1.00 92.06 162 GLY A C 1
ATOM 1278 O O . GLY A 1 162 ? -12.755 -10.502 0.178 1.00 92.06 162 GLY A O 1
ATOM 1279 N N . PHE A 1 163 ? -12.806 -10.708 2.417 1.00 92.88 163 PHE A N 1
ATOM 1280 C CA . PHE A 1 163 ? -11.408 -11.108 2.569 1.00 92.88 163 PHE A CA 1
ATOM 1281 C C . PHE A 1 163 ? -11.087 -12.380 1.779 1.00 92.88 163 PHE A C 1
ATOM 1283 O O . PHE A 1 163 ? -10.133 -12.399 1.003 1.00 92.88 163 PHE A O 1
ATOM 1290 N N . VAL A 1 164 ? -11.895 -13.434 1.943 1.00 92.62 164 VAL A N 1
ATOM 1291 C CA . VAL A 1 164 ? -11.683 -14.718 1.256 1.00 92.62 164 VAL A CA 1
ATOM 1292 C C . VAL A 1 164 ? -11.757 -14.541 -0.259 1.00 92.62 164 VAL A C 1
ATOM 1294 O O . VAL A 1 164 ? -10.879 -15.017 -0.975 1.00 92.62 164 VAL A O 1
ATOM 1297 N N . LEU A 1 165 ? -12.763 -13.815 -0.753 1.00 91.62 165 LEU A N 1
ATOM 1298 C CA . LEU A 1 165 ? -12.907 -13.537 -2.184 1.00 91.62 165 LEU A CA 1
ATOM 1299 C C . LEU A 1 165 ? -11.723 -12.726 -2.725 1.00 91.62 165 LEU A C 1
ATOM 1301 O O . LEU A 1 165 ? -11.177 -13.061 -3.774 1.00 91.62 165 LEU A O 1
ATOM 1305 N N . THR A 1 166 ? -11.282 -11.710 -1.985 1.00 90.06 166 THR A N 1
ATOM 1306 C CA . THR A 1 166 ? -10.122 -10.882 -2.347 1.00 90.06 166 THR A CA 1
ATOM 1307 C C . THR A 1 166 ? -8.845 -11.719 -2.406 1.00 90.06 166 THR A C 1
ATOM 1309 O O . THR A 1 166 ? -8.086 -11.620 -3.366 1.00 90.06 166 THR A O 1
ATOM 1312 N N . ALA A 1 167 ? -8.628 -12.602 -1.428 1.00 87.69 167 ALA A N 1
ATOM 1313 C CA . ALA A 1 167 ? -7.483 -13.507 -1.409 1.00 87.69 167 ALA A CA 1
ATOM 1314 C C . ALA A 1 167 ? -7.479 -14.463 -2.615 1.00 87.69 167 ALA A C 1
ATOM 1316 O O . ALA A 1 167 ? -6.426 -14.680 -3.215 1.00 87.69 167 ALA A O 1
ATOM 1317 N N . ILE A 1 168 ? -8.646 -14.989 -3.009 1.00 88.00 168 ILE A N 1
ATOM 1318 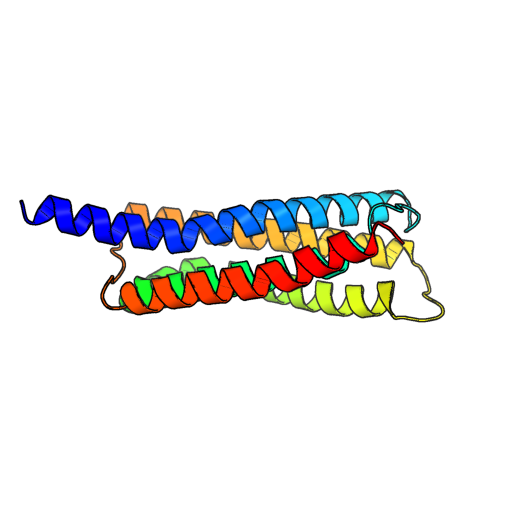C CA . ILE A 1 168 ? -8.790 -15.827 -4.210 1.00 88.00 168 ILE A CA 1
ATOM 1319 C C . ILE A 1 168 ? -8.421 -15.035 -5.468 1.00 88.00 168 ILE A C 1
ATOM 1321 O O . ILE A 1 168 ? -7.664 -15.535 -6.297 1.00 88.00 168 ILE A O 1
ATOM 1325 N N . VAL A 1 169 ? -8.906 -13.797 -5.604 1.00 85.81 169 VAL A N 1
ATOM 1326 C CA . VAL A 1 169 ? -8.582 -12.938 -6.755 1.00 85.81 169 VAL A CA 1
ATOM 1327 C C . VAL A 1 169 ? -7.084 -12.636 -6.809 1.00 85.81 169 VAL A C 1
ATOM 1329 O O . VAL A 1 169 ? -6.482 -12.796 -7.866 1.00 85.81 169 VAL A O 1
ATOM 1332 N N . CYS A 1 170 ? -6.457 -12.299 -5.679 1.00 83.75 170 CYS A N 1
ATOM 1333 C CA . CYS A 1 170 ? -5.009 -12.083 -5.600 1.00 83.75 170 CYS A CA 1
ATOM 1334 C C . CYS A 1 170 ? -4.190 -13.345 -5.919 1.00 83.75 170 CYS A C 1
ATOM 1336 O O . CYS A 1 170 ? -3.057 -13.232 -6.383 1.00 83.75 170 CYS A O 1
ATOM 1338 N N . ALA A 1 171 ? -4.731 -14.548 -5.702 1.00 82.44 171 ALA A N 1
ATOM 1339 C CA . ALA A 1 171 ? -4.034 -15.794 -6.020 1.00 82.44 171 ALA A CA 1
ATOM 1340 C C . ALA A 1 171 ? -3.904 -16.039 -7.535 1.00 82.44 171 ALA A C 1
ATOM 1342 O O . ALA A 1 171 ? -2.948 -16.685 -7.965 1.00 82.44 171 ALA A O 1
ATOM 1343 N N . VAL A 1 172 ? -4.819 -15.504 -8.352 1.00 80.94 172 VAL A N 1
ATOM 1344 C CA . VAL A 1 172 ? -4.812 -15.668 -9.816 1.00 80.94 172 VAL A CA 1
ATOM 1345 C C . VAL A 1 172 ? -3.548 -15.093 -10.479 1.00 80.94 172 VAL A C 1
ATOM 1347 O O . VAL A 1 172 ? -2.868 -15.854 -11.173 1.00 80.94 172 VAL A O 1
ATOM 1350 N N . PRO A 1 173 ? -3.172 -13.809 -10.283 1.00 73.88 173 PRO A N 1
ATOM 1351 C CA . PRO A 1 173 ? -1.962 -13.253 -10.887 1.00 73.88 173 PRO A CA 1
ATOM 1352 C C . PRO A 1 173 ? -0.688 -13.912 -10.349 1.00 73.88 173 PRO A C 1
ATOM 1354 O O . PRO A 1 173 ? 0.248 -14.122 -11.116 1.00 73.88 173 PRO A O 1
ATOM 1357 N N . ILE A 1 174 ? -0.662 -14.311 -9.069 1.00 75.56 174 ILE A N 1
ATOM 1358 C CA . ILE A 1 174 ? 0.456 -15.078 -8.493 1.00 75.56 174 ILE A CA 1
ATOM 1359 C C . ILE A 1 174 ? 0.618 -16.396 -9.251 1.00 75.56 174 ILE A C 1
ATOM 1361 O O . ILE A 1 174 ? 1.697 -16.705 -9.752 1.00 75.56 174 ILE A O 1
ATOM 1365 N N . TRP A 1 175 ? -0.462 -17.167 -9.369 1.00 76.50 175 TRP A N 1
ATOM 1366 C CA . TRP A 1 175 ? -0.443 -18.451 -10.060 1.00 76.50 175 TRP A CA 1
ATOM 1367 C C . TRP A 1 175 ? -0.017 -18.313 -11.527 1.00 76.50 175 TRP A C 1
ATOM 1369 O O . TRP A 1 175 ? 0.821 -19.086 -11.995 1.00 76.50 175 TRP A O 1
ATOM 1379 N N . ALA A 1 176 ? -0.529 -17.300 -12.233 1.00 75.19 176 ALA A N 1
ATOM 1380 C CA . ALA A 1 176 ? -0.131 -17.008 -13.607 1.00 75.19 176 ALA A CA 1
ATOM 1381 C C . ALA A 1 176 ? 1.371 -16.681 -13.711 1.00 75.19 176 ALA A C 1
ATOM 1383 O O . ALA A 1 176 ? 2.066 -17.250 -14.554 1.00 75.19 176 ALA A O 1
ATOM 1384 N N . ALA A 1 177 ? 1.898 -15.835 -12.820 1.00 68.19 177 ALA A N 1
ATOM 1385 C CA . ALA A 1 177 ? 3.311 -15.456 -12.812 1.00 68.19 177 ALA A CA 1
ATOM 1386 C C . ALA A 1 177 ? 4.253 -16.650 -12.586 1.00 68.19 177 ALA A C 1
ATOM 1388 O O . ALA A 1 177 ? 5.307 -16.727 -13.215 1.00 68.19 177 ALA A O 1
ATOM 1389 N N . TYR A 1 178 ? 3.877 -17.597 -11.720 1.00 66.62 178 TYR A N 1
ATOM 1390 C CA . TYR A 1 178 ? 4.686 -18.793 -11.465 1.00 66.62 178 TYR A CA 1
ATOM 1391 C C . TYR A 1 178 ? 4.605 -19.825 -12.592 1.00 66.62 178 TYR A C 1
ATOM 1393 O O . TYR A 1 178 ? 5.617 -20.437 -12.916 1.00 66.62 178 TYR A O 1
ATOM 1401 N N . ARG A 1 179 ? 3.446 -19.989 -13.239 1.00 66.94 179 ARG A N 1
ATOM 1402 C CA . ARG A 1 179 ? 3.284 -20.952 -14.339 1.00 66.94 179 ARG A CA 1
ATOM 1403 C C . ARG A 1 179 ? 4.065 -20.565 -15.599 1.00 66.94 179 ARG A C 1
ATOM 1405 O O . ARG A 1 179 ? 4.499 -21.442 -16.337 1.00 66.94 179 ARG A O 1
ATOM 1412 N N . HIS A 1 180 ? 4.246 -19.271 -15.851 1.00 55.34 180 HIS A N 1
ATOM 1413 C CA . HIS A 1 180 ? 4.991 -18.773 -17.012 1.00 55.34 180 HIS A CA 1
ATOM 1414 C C . HIS A 1 180 ? 6.509 -18.692 -16.801 1.00 55.34 180 HIS A C 1
ATOM 1416 O O . HIS A 1 180 ? 7.217 -18.306 -17.723 1.00 55.34 180 HIS A O 1
ATOM 1422 N N . ARG A 1 181 ? 7.021 -19.048 -15.615 1.00 49.00 181 ARG A N 1
ATOM 1423 C CA . ARG A 1 181 ? 8.464 -19.074 -15.332 1.00 49.00 181 ARG A CA 1
ATOM 1424 C C . ARG A 1 181 ? 9.158 -20.358 -15.820 1.00 49.00 181 ARG A C 1
ATOM 1426 O O . ARG A 1 181 ? 10.378 -20.354 -15.946 1.00 49.00 181 ARG A O 1
ATOM 1433 N N . ASP A 1 182 ? 8.388 -21.412 -16.096 1.00 40.66 182 ASP A N 1
ATOM 1434 C CA . ASP A 1 182 ? 8.880 -22.746 -16.484 1.00 40.66 182 ASP A CA 1
ATOM 1435 C C . ASP A 1 182 ? 8.812 -23.026 -18.007 1.00 40.66 182 ASP A C 1
ATOM 1437 O O . ASP A 1 182 ? 9.040 -24.160 -18.427 1.00 40.66 182 ASP A O 1
ATOM 1441 N N . ASN A 1 183 ? 8.524 -22.009 -18.832 1.00 37.78 183 ASN A N 1
ATOM 1442 C CA . ASN A 1 183 ? 8.596 -22.053 -20.303 1.00 37.78 183 ASN A CA 1
ATOM 1443 C C . ASN A 1 183 ? 9.604 -21.022 -20.819 1.00 37.78 183 ASN A C 1
ATOM 1445 O O . ASN A 1 183 ? 10.184 -21.274 -21.897 1.00 37.78 183 ASN A O 1
#

Secondary structure (DSSP, 8-state):
-HHHHHHHHHHHHHHHHHHHHHHHHHHHHHHHHHHHHHHHHTT---S-HHHHHHHHHHHHHHHHHHHHHHHHHTGGGHHHHHHHHHHHHHHHHHHHHHHHHHHHHHHH-SS-SSHHHHHHHHHHHHHHHHHHHHHHHHHHHHHHHHHT-----TTHHHHHHHHHHHHHHHHHHHHHHHHTT--

Sequence (183 aa):
MAQTGAYHVVGWLYTLILLPIAGWVAAFGYETWIALGRSETGGDFKKGDAYVHASWEITHTLLVYAFTVFLISFADSLSILDRALFLPVCAFMIALMIRGCIYLYLFYGEDIKWPQLWYNLFAITHIASLVAILSGALNVAFLIMTFSLTPSTDHLPIVTIGFVLTAIVCAVPIWAAYRHRDN

pLDDT: mean 86.17, std 12.43, range [37.78, 96.62]

Radius of gyration: 18.85 Å; chains: 1; bounding box: 43×38×59 Å